Protein AF-A0A3A5HP60-F1 (afdb_monomer_lite)

Structure (mmCIF, N/CA/C/O backbone):
data_AF-A0A3A5HP60-F1
#
_entry.id   AF-A0A3A5HP60-F1
#
loop_
_atom_site.group_PDB
_atom_site.id
_atom_site.type_symbol
_atom_site.label_atom_id
_atom_site.label_alt_id
_atom_site.label_comp_id
_atom_site.label_asym_id
_atom_site.label_entity_id
_atom_site.label_seq_id
_atom_site.pdbx_PDB_ins_code
_atom_site.Cartn_x
_atom_site.Cartn_y
_atom_site.Cartn_z
_atom_site.occupancy
_atom_site.B_iso_or_equiv
_atom_site.auth_seq_id
_atom_site.auth_comp_id
_atom_site.auth_asym_id
_atom_site.auth_atom_id
_atom_site.pdbx_PDB_model_num
ATOM 1 N N . MET A 1 1 ? 17.071 -1.864 -2.282 1.00 62.12 1 MET A N 1
ATOM 2 C CA . MET A 1 1 ? 15.992 -2.727 -1.773 1.00 62.12 1 MET A CA 1
ATOM 3 C C . MET A 1 1 ? 15.899 -3.919 -2.711 1.00 62.12 1 MET A C 1
ATOM 5 O O . MET A 1 1 ? 15.810 -3.713 -3.916 1.00 62.12 1 MET A O 1
ATOM 9 N N . THR A 1 2 ? 16.054 -5.132 -2.198 1.00 77.38 2 THR A N 1
ATOM 10 C CA . THR A 1 2 ? 15.990 -6.383 -2.965 1.00 77.38 2 THR A CA 1
ATOM 11 C C . THR A 1 2 ? 14.534 -6.797 -3.209 1.00 77.38 2 THR A C 1
ATOM 13 O O . THR A 1 2 ? 13.620 -6.335 -2.525 1.00 77.38 2 THR A O 1
ATOM 16 N N . GLN A 1 3 ? 14.305 -7.701 -4.164 1.00 73.12 3 GLN A N 1
ATOM 17 C CA . GLN A 1 3 ? 12.968 -8.225 -4.474 1.00 73.12 3 GLN A CA 1
ATOM 18 C C . GLN A 1 3 ? 12.297 -8.903 -3.261 1.00 73.12 3 GLN A C 1
ATOM 20 O O . GLN A 1 3 ? 11.083 -8.815 -3.088 1.00 73.12 3 GLN A O 1
ATOM 25 N N . GLN A 1 4 ? 13.083 -9.553 -2.395 1.00 79.25 4 GLN A N 1
ATOM 26 C CA . GLN A 1 4 ? 12.585 -10.188 -1.169 1.00 79.25 4 GLN A CA 1
ATOM 27 C C . GLN A 1 4 ? 12.172 -9.163 -0.108 1.00 79.25 4 GLN A C 1
ATOM 29 O O . GLN A 1 4 ? 11.138 -9.342 0.532 1.00 79.25 4 GLN A O 1
ATOM 34 N N . GLU A 1 5 ? 12.935 -8.079 0.052 1.00 78.75 5 GLU A N 1
ATOM 35 C CA . GLU A 1 5 ? 12.575 -6.980 0.960 1.00 78.75 5 GLU A CA 1
ATOM 36 C C . GLU A 1 5 ? 11.261 -6.319 0.526 1.00 78.75 5 GLU A C 1
ATOM 38 O O . GLU A 1 5 ? 10.383 -6.094 1.356 1.00 78.75 5 GLU A O 1
ATOM 43 N N . GLN A 1 6 ? 11.081 -6.100 -0.782 1.00 73.69 6 GLN A N 1
ATOM 44 C CA . GLN A 1 6 ? 9.833 -5.568 -1.340 1.00 73.69 6 GLN A CA 1
ATOM 45 C C . GLN A 1 6 ? 8.641 -6.498 -1.086 1.00 73.69 6 GLN A C 1
ATOM 47 O O . GLN A 1 6 ? 7.565 -6.032 -0.724 1.00 73.69 6 GLN A O 1
ATOM 52 N N . LEU A 1 7 ? 8.823 -7.814 -1.241 1.00 82.19 7 LEU A N 1
ATOM 53 C CA . LEU A 1 7 ? 7.764 -8.794 -0.993 1.00 82.19 7 LEU A CA 1
ATOM 54 C C . LEU A 1 7 ? 7.331 -8.812 0.483 1.00 82.19 7 LEU A C 1
ATOM 56 O O . LEU A 1 7 ? 6.139 -8.897 0.775 1.00 82.19 7 LEU A O 1
ATOM 60 N N . GLN A 1 8 ? 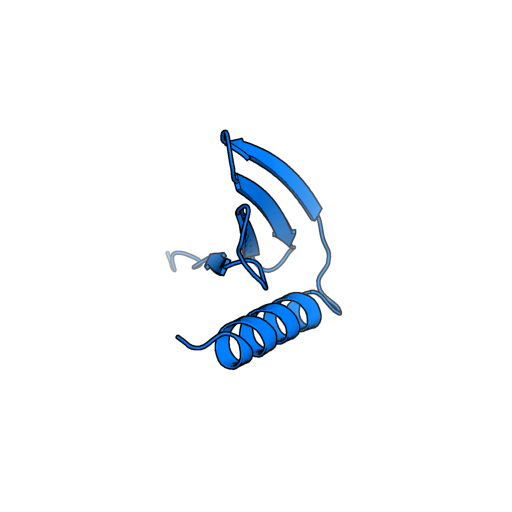8.286 -8.726 1.412 1.00 85.19 8 GLN A N 1
ATOM 61 C CA . GLN A 1 8 ? 7.992 -8.710 2.849 1.00 85.19 8 GLN A CA 1
ATOM 62 C C . GLN A 1 8 ? 7.257 -7.436 3.266 1.00 85.19 8 GLN A C 1
ATOM 64 O O . GLN A 1 8 ? 6.278 -7.517 4.006 1.00 85.19 8 GLN A O 1
ATOM 69 N N . ASP A 1 9 ? 7.676 -6.277 2.761 1.00 81.06 9 ASP A N 1
ATOM 70 C CA . ASP A 1 9 ? 7.037 -4.997 3.083 1.00 81.06 9 ASP A CA 1
ATOM 71 C C . ASP A 1 9 ? 5.600 -4.919 2.534 1.00 81.06 9 ASP A C 1
ATOM 73 O O . ASP A 1 9 ? 4.650 -4.528 3.217 1.00 81.06 9 ASP A O 1
ATOM 77 N N . CYS A 1 10 ? 5.426 -5.421 1.314 1.00 82.38 10 CYS A N 1
ATOM 78 C CA . CYS A 1 10 ? 4.146 -5.598 0.643 1.00 82.38 10 CYS A CA 1
ATOM 79 C C . CYS A 1 10 ? 3.208 -6.535 1.426 1.00 82.38 10 CYS A C 1
ATOM 81 O O . CYS A 1 10 ? 2.065 -6.170 1.715 1.00 82.38 10 CYS A O 1
ATOM 83 N N . LYS A 1 11 ? 3.702 -7.709 1.849 1.00 86.69 11 LYS A N 1
ATOM 84 C CA . LYS A 1 11 ? 2.939 -8.655 2.675 1.00 86.69 11 LYS A CA 1
ATOM 85 C C . LYS A 1 11 ? 2.540 -8.031 4.012 1.00 86.69 11 LYS A C 1
ATOM 87 O O . LYS A 1 11 ? 1.363 -8.062 4.360 1.00 86.69 11 LYS A O 1
ATOM 92 N N . LYS A 1 12 ? 3.493 -7.428 4.724 1.00 87.31 12 LYS A N 1
ATOM 93 C CA . LYS A 1 12 ? 3.258 -6.796 6.026 1.00 87.31 12 LYS A CA 1
ATOM 94 C C . LYS A 1 12 ? 2.205 -5.692 5.936 1.00 87.31 12 LYS A C 1
ATOM 96 O O . LYS A 1 12 ? 1.317 -5.617 6.774 1.00 87.31 12 LYS A O 1
ATOM 101 N N . THR A 1 13 ? 2.256 -4.876 4.888 1.00 82.44 13 THR A N 1
ATOM 102 C CA . THR A 1 13 ? 1.258 -3.823 4.654 1.00 82.44 13 THR A CA 1
ATOM 103 C C . THR A 1 13 ? -0.144 -4.391 4.450 1.00 82.44 13 THR A C 1
ATOM 105 O O . THR A 1 13 ? -1.114 -3.854 4.984 1.00 82.44 13 THR A O 1
ATOM 108 N N . LEU A 1 14 ? -0.273 -5.468 3.673 1.00 84.50 14 LEU A N 1
ATOM 109 C CA . LEU A 1 14 ? -1.568 -6.116 3.469 1.00 84.50 14 LEU A CA 1
ATOM 110 C C . LEU A 1 14 ? -2.073 -6.770 4.761 1.00 84.50 14 LEU A C 1
ATOM 112 O O . LEU A 1 14 ? -3.261 -6.688 5.061 1.00 84.50 14 LEU A O 1
ATOM 116 N N . GLU A 1 15 ? -1.183 -7.355 5.562 1.00 89.00 15 GLU A N 1
ATOM 117 C CA . GLU A 1 15 ? -1.522 -7.868 6.894 1.00 89.00 15 GLU A CA 1
ATOM 118 C C . GLU A 1 15 ? -1.972 -6.749 7.841 1.00 89.00 15 GLU A C 1
ATOM 120 O O . GLU A 1 15 ? -2.901 -6.944 8.617 1.00 89.00 15 GLU A O 1
ATOM 125 N N . GLU A 1 16 ? -1.406 -5.546 7.735 1.00 84.50 16 GLU A N 1
ATOM 126 C CA . GLU A 1 16 ? -1.850 -4.387 8.513 1.00 84.50 16 GLU A CA 1
ATOM 127 C C . GLU A 1 16 ? -3.268 -3.916 8.164 1.00 84.50 16 GLU A C 1
ATOM 129 O O . GLU A 1 16 ? -3.836 -3.131 8.923 1.00 84.50 16 GLU A O 1
ATOM 134 N N . LEU A 1 17 ? -3.849 -4.341 7.038 1.00 84.38 17 LEU A N 1
ATOM 135 C CA . LEU A 1 17 ? -5.267 -4.105 6.746 1.00 84.38 17 LEU A CA 1
ATOM 136 C C . LEU A 1 17 ? -6.182 -5.062 7.518 1.00 84.38 17 LEU A C 1
ATOM 138 O O . LEU A 1 17 ? -7.358 -4.752 7.710 1.00 84.38 17 LEU A O 1
ATOM 142 N N . VAL A 1 18 ? -5.670 -6.208 7.976 1.00 87.38 18 VAL A N 1
ATOM 143 C CA . VAL A 1 18 ? -6.456 -7.186 8.733 1.00 87.38 18 VAL A CA 1
ATOM 144 C C . VAL A 1 18 ? -6.901 -6.552 10.050 1.00 87.38 18 VAL A C 1
ATOM 146 O O . VAL A 1 18 ? -6.097 -6.087 10.852 1.00 87.38 18 VAL A O 1
ATOM 149 N N . GLY A 1 19 ? -8.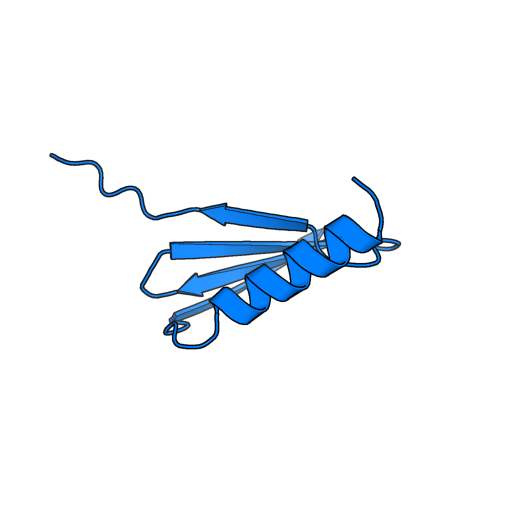217 -6.510 10.259 1.00 86.31 19 GLY A N 1
ATOM 150 C CA . GLY A 1 19 ? -8.828 -5.880 11.431 1.00 86.31 19 GLY A CA 1
ATOM 151 C C . GLY A 1 19 ? -9.043 -4.365 11.318 1.00 86.31 19 GLY A C 1
ATOM 152 O O . GLY A 1 19 ? -9.707 -3.804 12.189 1.00 86.31 19 GLY A O 1
ATOM 153 N N . LYS A 1 20 ? -8.562 -3.700 10.256 1.00 88.06 20 LYS A N 1
ATOM 154 C CA . LYS A 1 20 ? -8.907 -2.296 9.968 1.00 88.06 20 LYS A CA 1
ATOM 155 C C . LYS A 1 20 ? -10.226 -2.206 9.207 1.00 88.06 20 LYS A C 1
ATOM 157 O O . LYS A 1 20 ? -10.555 -3.064 8.386 1.00 88.06 20 LYS A O 1
ATOM 162 N N . ASN A 1 21 ? -10.981 -1.135 9.442 1.00 91.25 21 ASN A N 1
ATOM 163 C CA . ASN A 1 21 ? -12.228 -0.898 8.725 1.00 91.25 21 ASN A CA 1
ATOM 164 C C . ASN A 1 21 ? -11.936 -0.083 7.458 1.00 91.25 21 ASN A C 1
ATOM 166 O O . ASN A 1 21 ? -11.687 1.123 7.530 1.00 91.25 21 ASN A O 1
ATOM 170 N N . VAL A 1 22 ? -11.956 -0.741 6.296 1.00 91.56 22 VAL A N 1
ATOM 171 C CA . VAL A 1 22 ? -11.810 -0.066 4.999 1.00 91.56 22 VAL A CA 1
ATOM 172 C C . VAL A 1 22 ? -13.064 0.764 4.724 1.00 91.56 22 VAL A C 1
ATOM 174 O O . VAL A 1 22 ? -14.168 0.233 4.629 1.00 91.56 22 VAL A O 1
ATOM 177 N N . LYS A 1 23 ? -12.885 2.081 4.607 1.00 93.94 23 LYS A N 1
ATOM 178 C CA . LYS A 1 23 ? -13.952 3.059 4.363 1.00 93.94 23 LYS A CA 1
ATOM 179 C C . LYS A 1 23 ? -14.138 3.372 2.888 1.00 93.94 23 LYS A C 1
ATOM 181 O O . LYS A 1 23 ? -15.264 3.591 2.460 1.00 93.94 23 LYS A O 1
ATOM 186 N N . ASN A 1 24 ? -13.041 3.440 2.140 1.00 93.69 24 ASN A N 1
ATOM 187 C CA . ASN A 1 24 ? -13.058 3.750 0.716 1.00 93.69 24 ASN A CA 1
ATOM 188 C C . ASN A 1 24 ? -11.828 3.155 0.021 1.00 93.69 24 ASN A C 1
ATOM 190 O O . ASN A 1 24 ? -10.771 3.015 0.644 1.00 93.69 24 ASN A O 1
ATOM 194 N N . VAL A 1 25 ? -11.962 2.853 -1.268 1.00 92.56 25 VAL A N 1
ATOM 195 C CA . VAL A 1 25 ? -10.853 2.452 -2.135 1.00 92.56 25 VAL A CA 1
ATOM 196 C C . VAL A 1 25 ? -10.925 3.265 -3.423 1.00 92.56 25 VAL A C 1
ATOM 198 O O . VAL A 1 25 ? -11.945 3.247 -4.106 1.00 92.56 25 VAL A O 1
ATOM 201 N N . GLU A 1 26 ? -9.845 3.969 -3.755 1.00 94.25 26 GLU A N 1
ATOM 202 C CA . GLU A 1 26 ? -9.726 4.748 -4.993 1.00 94.25 26 GLU A CA 1
ATOM 203 C C . GLU A 1 26 ? -8.614 4.171 -5.866 1.00 94.25 26 GLU A C 1
ATOM 205 O O . GLU A 1 26 ? -7.615 3.649 -5.360 1.00 94.25 26 GLU A O 1
ATOM 210 N N . PHE A 1 27 ? -8.782 4.294 -7.179 1.00 91.06 27 PHE A N 1
ATOM 211 C CA . PHE A 1 27 ? -7.840 3.793 -8.170 1.00 91.06 27 PHE A CA 1
ATOM 212 C C . PHE A 1 27 ? -7.445 4.921 -9.115 1.00 91.06 27 PHE A C 1
ATOM 214 O O . PHE A 1 27 ? -8.305 5.608 -9.663 1.00 91.06 27 PHE A O 1
ATOM 221 N N . GLU A 1 28 ? -6.145 5.084 -9.322 1.00 92.38 28 GLU A N 1
ATOM 222 C CA . GLU A 1 28 ? -5.583 5.988 -10.320 1.00 92.38 28 GLU A CA 1
ATOM 223 C C . GLU A 1 28 ? -4.649 5.189 -11.227 1.00 92.38 28 GLU A C 1
ATOM 225 O O . GLU A 1 28 ? -3.740 4.508 -10.754 1.00 92.38 28 GLU A O 1
ATOM 230 N N . SER A 1 29 ? -4.867 5.255 -12.537 1.00 89.69 29 SER A N 1
ATOM 231 C CA . SER A 1 29 ? -3.962 4.671 -13.525 1.00 89.69 29 SER A CA 1
ATOM 232 C C . SER A 1 29 ? -3.108 5.760 -14.169 1.00 89.69 29 SER A C 1
ATOM 234 O O . SER A 1 29 ? -3.634 6.739 -14.691 1.00 89.69 29 SER A O 1
ATOM 236 N N . SER A 1 30 ? -1.801 5.543 -14.185 1.00 81.25 30 SER A N 1
ATOM 237 C CA . SER A 1 30 ? -0.814 6.211 -15.032 1.00 81.25 30 SER A CA 1
ATOM 238 C C . SER A 1 30 ? -0.262 5.173 -16.020 1.00 81.25 30 SER A C 1
ATOM 240 O O . SER A 1 30 ? -0.349 3.982 -15.737 1.00 81.25 30 SER A O 1
ATOM 242 N N . GLU A 1 31 ? 0.258 5.593 -17.175 1.00 83.31 31 GLU A N 1
ATOM 243 C CA . GLU A 1 31 ? 0.553 4.748 -18.355 1.00 83.31 31 GLU A CA 1
ATOM 244 C C . GLU A 1 31 ? 0.997 3.306 -18.036 1.00 83.31 31 GLU A C 1
ATOM 246 O O . GLU A 1 31 ? 0.329 2.356 -18.441 1.00 83.31 31 GLU A O 1
ATOM 251 N N . ASP A 1 32 ? 2.057 3.142 -17.240 1.00 86.62 32 ASP A N 1
ATOM 252 C CA . ASP A 1 32 ? 2.611 1.833 -16.863 1.00 86.62 32 ASP A CA 1
ATOM 253 C C . ASP A 1 32 ? 2.415 1.467 -15.381 1.00 86.62 32 ASP A C 1
ATOM 255 O O . ASP A 1 32 ? 2.949 0.454 -14.912 1.00 86.62 32 ASP A O 1
ATOM 259 N N . CYS A 1 33 ? 1.673 2.284 -14.628 1.00 89.44 33 CYS A N 1
ATOM 260 C CA . CYS A 1 33 ? 1.546 2.149 -13.182 1.00 89.44 33 CYS A CA 1
ATOM 261 C C . CYS A 1 33 ? 0.137 2.422 -12.658 1.00 89.44 33 CYS A C 1
ATOM 263 O O . CYS A 1 33 ? -0.494 3.414 -13.000 1.00 89.44 33 CYS A O 1
ATOM 265 N N . TRP A 1 34 ? -0.337 1.609 -11.724 1.00 88.94 34 TRP A N 1
ATOM 266 C CA . TRP A 1 34 ? -1.595 1.819 -11.018 1.00 88.94 34 TRP A CA 1
ATOM 267 C C . TRP A 1 34 ? -1.331 2.165 -9.561 1.00 88.94 34 TRP A C 1
ATOM 269 O O . TRP A 1 34 ? -0.513 1.533 -8.897 1.00 88.94 34 TRP A O 1
ATOM 279 N N . ARG A 1 35 ? -2.047 3.153 -9.042 1.00 92.06 35 ARG A N 1
ATOM 280 C CA . ARG A 1 35 ? -2.071 3.491 -7.625 1.00 92.06 35 ARG A CA 1
ATOM 281 C C . ARG A 1 35 ? -3.412 3.117 -7.034 1.00 92.06 35 ARG A C 1
ATOM 283 O O . ARG A 1 35 ? -4.459 3.518 -7.535 1.00 92.06 35 ARG A O 1
ATOM 290 N N . ILE A 1 36 ? -3.355 2.365 -5.946 1.00 91.38 36 ILE A N 1
ATOM 291 C CA . ILE A 1 36 ? -4.503 2.011 -5.124 1.00 91.38 36 ILE A CA 1
ATOM 292 C C . ILE A 1 36 ? -4.409 2.815 -3.837 1.00 91.38 36 ILE A C 1
ATOM 294 O O . ILE A 1 36 ? -3.408 2.755 -3.122 1.00 91.38 36 ILE A O 1
ATOM 298 N N . TYR A 1 37 ? -5.461 3.555 -3.532 1.00 92.50 37 TYR A N 1
ATOM 299 C CA . TYR A 1 37 ? -5.590 4.326 -2.310 1.00 92.50 37 TYR A CA 1
ATOM 300 C C . TYR A 1 37 ? -6.616 3.654 -1.407 1.00 92.50 37 TYR A C 1
ATOM 302 O O . TYR A 1 37 ? -7.812 3.695 -1.679 1.00 92.50 37 TYR A O 1
ATOM 310 N N . ILE A 1 38 ? -6.158 3.053 -0.315 1.00 91.81 38 ILE A N 1
ATOM 311 C CA . ILE A 1 38 ? -7.009 2.373 0.658 1.00 91.81 38 ILE A CA 1
ATOM 312 C C . ILE A 1 38 ? -7.185 3.298 1.857 1.00 91.81 38 ILE A C 1
ATOM 314 O O . ILE A 1 38 ? -6.252 3.550 2.624 1.00 91.81 38 ILE A O 1
ATOM 318 N N . HIS A 1 39 ? -8.393 3.825 2.011 1.00 92.00 39 HIS A N 1
ATOM 319 C CA . HIS A 1 39 ? -8.767 4.659 3.142 1.00 92.00 39 HIS A CA 1
ATOM 320 C C . HIS A 1 39 ? -9.345 3.774 4.241 1.00 92.00 39 HIS A C 1
ATOM 322 O O . HIS A 1 39 ? -10.357 3.102 4.050 1.00 92.00 39 HIS A O 1
ATOM 328 N N . THR A 1 40 ? -8.708 3.799 5.402 1.00 91.31 40 THR A N 1
ATOM 329 C CA . THR A 1 40 ? -9.147 3.102 6.611 1.00 91.31 40 THR A CA 1
ATOM 330 C C . THR A 1 40 ? -9.560 4.114 7.673 1.00 91.31 40 THR A C 1
ATOM 332 O O . THR A 1 40 ? -9.239 5.301 7.584 1.00 91.31 40 THR A O 1
ATOM 335 N N . ASP A 1 41 ? -10.238 3.643 8.710 1.00 89.69 41 ASP A N 1
ATOM 336 C CA . ASP A 1 41 ? -10.535 4.413 9.919 1.00 89.69 41 ASP A CA 1
ATOM 337 C C . ASP A 1 41 ? -9.282 4.936 10.650 1.00 89.69 41 ASP A C 1
ATOM 339 O O . ASP A 1 41 ? -9.370 5.909 11.396 1.00 89.69 41 ASP A O 1
ATOM 343 N N . GLN A 1 42 ? -8.111 4.342 10.403 1.00 86.38 42 GLN A N 1
ATOM 344 C CA . GLN A 1 42 ? -6.846 4.698 11.057 1.00 86.38 42 GLN A CA 1
ATOM 345 C C . GLN A 1 42 ? -5.885 5.504 10.167 1.00 86.38 42 GLN A C 1
ATOM 347 O O . GLN A 1 42 ? -4.860 6.004 10.638 1.00 86.38 42 GLN A O 1
ATOM 352 N N . GLY A 1 43 ? -6.186 5.653 8.877 1.00 87.12 43 GLY A N 1
ATOM 353 C CA . GLY A 1 43 ? -5.322 6.364 7.941 1.00 87.12 43 GLY A CA 1
ATOM 354 C C . GLY A 1 43 ? -5.453 5.899 6.503 1.00 87.12 43 GLY A C 1
ATOM 355 O O . GLY A 1 43 ? -6.386 5.181 6.145 1.00 87.12 43 GLY A O 1
ATOM 356 N N . LYS A 1 44 ? -4.508 6.329 5.667 1.00 89.56 44 LYS A N 1
ATOM 357 C CA . LYS A 1 44 ? -4.492 6.033 4.234 1.00 89.56 44 LYS A CA 1
ATOM 358 C C . LYS A 1 44 ? -3.258 5.205 3.888 1.00 89.56 44 LYS A C 1
ATOM 360 O O . LYS A 1 44 ? -2.136 5.607 4.198 1.00 89.56 44 LYS A O 1
ATOM 365 N N . ILE A 1 45 ? -3.486 4.080 3.224 1.00 89.19 45 ILE A N 1
ATOM 366 C CA . ILE A 1 45 ? -2.446 3.249 2.618 1.00 89.19 45 ILE A CA 1
ATOM 367 C C . ILE A 1 45 ? -2.468 3.514 1.116 1.00 89.19 45 ILE A C 1
ATOM 369 O O . ILE A 1 45 ? -3.535 3.555 0.503 1.00 89.19 45 ILE A O 1
ATOM 373 N N . VAL A 1 46 ? -1.297 3.737 0.528 1.00 89.69 46 VAL A N 1
ATOM 374 C CA . VAL A 1 46 ? -1.143 3.905 -0.917 1.00 89.69 46 VAL A CA 1
ATOM 375 C C . VAL A 1 46 ? -0.265 2.785 -1.436 1.00 89.69 46 VAL A C 1
ATOM 377 O O . VAL A 1 46 ? 0.843 2.598 -0.945 1.00 89.69 46 VAL A O 1
ATOM 380 N N . MET A 1 47 ? -0.751 2.050 -2.426 1.00 89.50 47 MET A N 1
ATOM 381 C CA . MET A 1 47 ? -0.010 0.973 -3.070 1.00 89.50 47 MET A CA 1
ATOM 382 C C . MET A 1 47 ? 0.196 1.328 -4.538 1.00 89.50 47 MET A C 1
ATOM 384 O O . MET A 1 47 ? -0.775 1.485 -5.272 1.00 89.50 47 MET A O 1
ATOM 388 N N . SER A 1 48 ? 1.449 1.468 -4.960 1.00 89.88 48 SER A N 1
ATOM 389 C CA . SER A 1 48 ? 1.816 1.737 -6.352 1.00 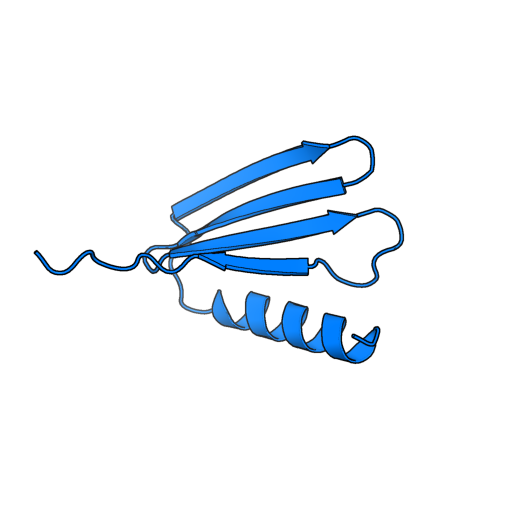89.88 48 SER A CA 1
ATOM 390 C C . SER A 1 48 ? 2.309 0.457 -7.011 1.00 89.88 48 SER A C 1
ATOM 392 O O . SER A 1 48 ? 3.307 -0.112 -6.581 1.00 89.88 48 SER A O 1
ATOM 394 N N . PHE A 1 49 ? 1.634 0.020 -8.063 1.00 88.62 49 PHE A N 1
ATOM 395 C CA . PHE A 1 49 ? 1.981 -1.122 -8.897 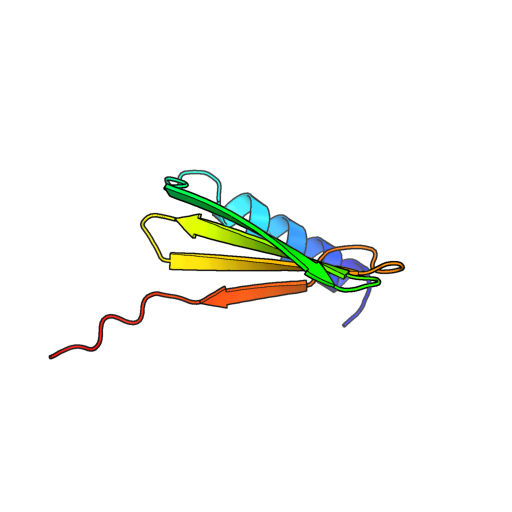1.00 88.62 49 PHE A CA 1
ATOM 396 C C . PHE A 1 49 ? 2.501 -0.590 -10.222 1.00 88.62 49 PHE A C 1
ATOM 398 O O . PHE A 1 49 ? 1.808 0.194 -10.848 1.00 88.62 49 PHE A O 1
ATOM 405 N N . CYS A 1 50 ? 3.670 -1.021 -10.677 1.00 89.06 50 CYS A N 1
ATOM 406 C CA . CYS A 1 50 ? 4.163 -0.687 -12.010 1.00 89.06 50 CYS A CA 1
ATOM 407 C C . CYS A 1 50 ? 4.514 -1.955 -12.775 1.00 89.06 50 CYS A C 1
ATOM 409 O O . CYS A 1 50 ? 4.876 -2.979 -12.184 1.00 89.06 50 CYS A O 1
ATOM 411 N N . LYS A 1 51 ? 4.445 -1.885 -14.101 1.00 84.31 51 LYS A N 1
ATOM 412 C CA . LYS A 1 51 ? 4.886 -2.970 -14.974 1.00 84.31 51 LYS A CA 1
ATOM 413 C C . LYS A 1 51 ? 6.349 -3.328 -14.675 1.00 84.31 51 LYS A C 1
ATOM 415 O O . LYS A 1 51 ? 7.226 -2.471 -14.675 1.00 84.31 51 LYS A O 1
ATOM 420 N N . GLY A 1 52 ? 6.605 -4.608 -14.408 1.00 81.44 52 GLY A N 1
ATOM 421 C CA . GLY A 1 52 ? 7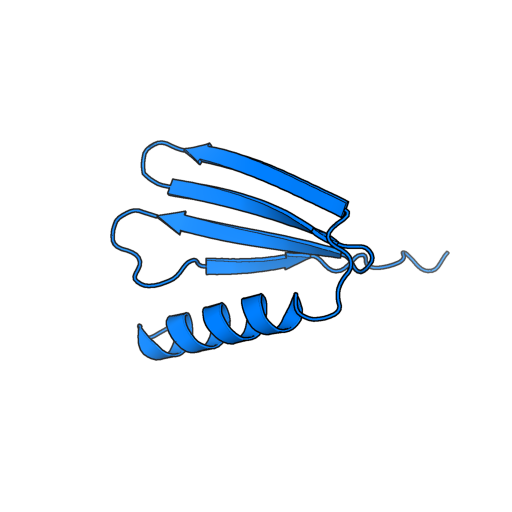.940 -5.121 -14.080 1.00 81.44 52 GLY A CA 1
ATOM 422 C C . GLY A 1 52 ? 8.300 -5.101 -12.590 1.00 81.44 52 GLY A C 1
ATOM 423 O O . GLY A 1 52 ? 9.355 -5.617 -12.226 1.00 81.44 52 GLY A O 1
ATOM 424 N N . TRP A 1 53 ? 7.444 -4.565 -1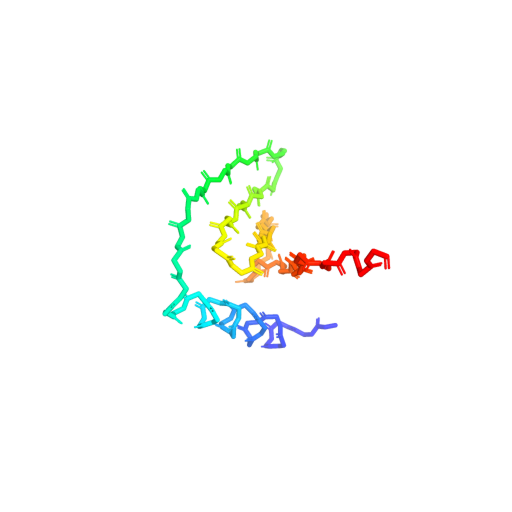1.713 1.00 84.00 53 TRP A N 1
ATOM 425 C CA . TRP A 1 53 ? 7.630 -4.699 -10.266 1.00 84.00 53 TRP A CA 1
ATOM 426 C C . TRP A 1 53 ? 7.078 -6.035 -9.770 1.00 84.00 53 TRP A C 1
ATOM 428 O O . TRP A 1 53 ? 5.984 -6.448 -10.146 1.00 84.00 53 TRP A O 1
ATOM 438 N N . ALA A 1 54 ? 7.832 -6.703 -8.898 1.00 76.69 54 ALA A N 1
ATOM 439 C CA . ALA A 1 54 ? 7.414 -7.970 -8.300 1.00 76.69 54 ALA A CA 1
ATOM 440 C C . ALA A 1 54 ? 6.381 -7.789 -7.174 1.00 76.69 54 ALA A C 1
ATOM 442 O O . ALA A 1 54 ? 5.540 -8.659 -6.972 1.00 76.69 54 ALA A O 1
ATOM 443 N N . CYS A 1 55 ? 6.441 -6.663 -6.457 1.00 79.69 55 CYS A N 1
ATOM 444 C CA . CYS A 1 55 ? 5.415 -6.225 -5.512 1.00 79.69 55 CYS A CA 1
ATOM 445 C C . CYS A 1 55 ? 5.226 -4.708 -5.626 1.00 79.69 55 CYS A C 1
ATOM 447 O O . CYS A 1 55 ? 6.168 -4.000 -5.998 1.00 79.69 55 CYS A O 1
ATOM 449 N N . PRO A 1 56 ? 4.031 -4.199 -5.297 1.00 81.62 56 PRO A N 1
ATOM 450 C CA . PRO A 1 56 ? 3.782 -2.776 -5.168 1.00 81.62 56 PRO A CA 1
ATOM 451 C C . PRO A 1 56 ? 4.684 -2.119 -4.126 1.00 81.62 56 PRO A C 1
ATOM 453 O O . PRO A 1 56 ? 4.975 -2.695 -3.078 1.00 81.62 56 PRO A O 1
ATOM 456 N N . VAL A 1 57 ? 5.051 -0.868 -4.389 1.00 83.31 57 VAL A N 1
ATOM 457 C CA . VAL A 1 57 ? 5.635 0.012 -3.374 1.00 83.31 57 VAL A CA 1
ATOM 458 C C . VAL A 1 57 ? 4.513 0.565 -2.510 1.00 83.31 57 VAL A C 1
ATOM 460 O O . VAL A 1 57 ? 3.491 1.026 -3.027 1.00 83.31 57 VAL A O 1
ATOM 463 N N . VAL A 1 58 ? 4.718 0.529 -1.198 1.00 81.44 58 VAL A N 1
ATOM 464 C CA . VAL A 1 58 ? 3.739 0.981 -0.215 1.00 81.44 58 VAL A CA 1
ATOM 465 C C . VAL A 1 58 ? 4.166 2.312 0.392 1.00 81.44 58 VAL A C 1
ATOM 467 O O . VAL A 1 58 ? 5.288 2.462 0.867 1.00 81.44 58 VAL A O 1
ATOM 470 N N . GLU A 1 59 ? 3.236 3.263 0.456 1.00 80.69 59 GLU A N 1
ATOM 471 C CA . GLU A 1 59 ? 3.354 4.458 1.288 1.00 80.69 59 GLU A CA 1
ATOM 472 C C . GLU A 1 59 ? 2.275 4.472 2.374 1.00 80.69 59 GLU A C 1
ATOM 474 O O . GLU A 1 59 ? 1.074 4.363 2.103 1.00 80.69 59 GLU A O 1
ATOM 479 N N . HIS A 1 60 ? 2.706 4.698 3.614 1.00 77.19 60 HIS A N 1
ATOM 480 C CA . HIS A 1 60 ? 1.821 4.862 4.764 1.00 77.19 60 HIS A CA 1
ATOM 481 C C . HIS A 1 60 ? 1.635 6.341 5.080 1.00 77.19 60 HIS A C 1
ATOM 483 O O . HIS A 1 60 ? 2.589 7.045 5.419 1.00 77.19 60 HIS A O 1
ATOM 489 N N . ARG A 1 61 ? 0.393 6.828 5.014 1.00 73.94 61 ARG A N 1
ATOM 490 C CA . ARG A 1 61 ? 0.039 8.178 5.465 1.00 73.94 61 ARG A CA 1
ATOM 491 C C . ARG A 1 61 ? -0.850 8.076 6.692 1.00 73.94 61 ARG A C 1
ATOM 493 O O . ARG A 1 61 ? -2.075 7.970 6.601 1.00 73.94 61 ARG A O 1
ATOM 500 N N . SER A 1 62 ? -0.209 8.115 7.857 1.00 72.00 62 SER A N 1
ATOM 501 C CA . SER A 1 62 ? -0.904 8.223 9.136 1.00 72.00 62 SER A CA 1
ATOM 502 C C . SER A 1 62 ? -1.651 9.553 9.199 1.00 72.00 62 SER A C 1
ATOM 504 O O . SER A 1 62 ? -1.105 10.603 8.841 1.00 72.00 62 SER A O 1
ATOM 506 N N . LEU A 1 63 ? -2.877 9.531 9.719 1.00 63.53 63 LEU A N 1
ATOM 507 C CA . LEU A 1 63 ? -3.560 10.748 10.137 1.00 63.53 63 LEU A CA 1
ATOM 508 C C . LEU A 1 63 ? -2.814 11.282 11.364 1.00 63.53 63 LEU A C 1
ATOM 510 O O . LEU A 1 63 ? -3.155 10.960 12.497 1.00 63.53 63 LEU A O 1
ATOM 514 N N . LYS A 1 64 ? -1.749 12.069 11.165 1.00 48.31 64 LYS A N 1
ATOM 515 C CA . LYS A 1 64 ? -1.200 12.870 12.260 1.00 48.31 64 LYS A CA 1
ATOM 516 C C . LYS A 1 64 ? -2.321 13.812 12.688 1.00 48.31 64 LYS A C 1
ATOM 518 O O . LYS A 1 64 ? -2.565 14.820 12.025 1.00 48.31 64 LYS A O 1
ATOM 523 N N . THR A 1 65 ? -3.008 13.489 13.782 1.00 47.09 65 THR A N 1
ATOM 524 C CA . THR A 1 65 ? -3.773 14.471 14.544 1.00 47.09 65 THR A CA 1
ATOM 525 C C . THR A 1 65 ? -2.814 15.616 14.829 1.00 47.09 65 THR A C 1
ATOM 527 O O . THR A 1 65 ? -1.893 15.464 15.634 1.00 47.09 65 THR A O 1
ATOM 530 N N . LYS A 1 66 ? -2.982 16.745 14.130 1.00 44.28 66 LYS A N 1
ATOM 531 C CA . LYS A 1 66 ? -2.419 18.017 14.575 1.00 44.28 66 LYS A CA 1
ATOM 532 C C . LYS A 1 66 ? -2.991 18.233 15.971 1.00 44.28 66 LYS A C 1
ATOM 534 O O . LYS A 1 66 ? -4.175 18.523 16.117 1.00 44.28 66 LYS A O 1
ATOM 539 N N . LYS A 1 67 ? -2.174 17.960 16.989 1.00 46.38 67 LYS A N 1
ATOM 540 C CA . LYS A 1 67 ? -2.479 18.321 18.367 1.00 46.38 67 LYS A CA 1
ATOM 541 C C . LYS A 1 67 ? -2.592 19.847 18.359 1.00 46.38 67 LYS A C 1
ATOM 543 O O . LYS A 1 67 ? -1.695 20.515 17.849 1.00 46.38 67 LYS A O 1
ATOM 548 N N . LYS A 1 68 ? -3.779 20.296 18.749 1.00 40.16 68 LYS A N 1
ATOM 549 C CA . LYS A 1 68 ? -4.261 21.675 18.756 1.00 40.16 68 LYS A CA 1
ATOM 550 C C . LYS A 1 68 ? -3.325 22.594 19.532 1.00 40.16 68 LYS A C 1
ATOM 552 O O . LYS A 1 68 ? -2.765 22.105 20.538 1.00 40.16 68 LYS A O 1
#

Foldseek 3Di:
DDLVVQVVVQVVVVVVCVPWAFDDWDWDDDPFKIWIWTQTPFFIKIWIDGPPRPGTDIDTDGPPPPPD

Radius of gyration: 13.13 Å; chains: 1; bounding box: 30×32×37 Å

Sequence (68 aa):
MTQQEQLQDCKKTLEELVGKNVKNVEFESSEDCWRIYIHTDQGKIVMSFCKGWACPVVEHRSLKTKKK

Secondary structure (DSSP, 8-state):
--HHHHHHHHHHHHHTTTT--EEEEEEEEETTEEEEEEEETTEEEEEEEETT-SS-EEEEEE------

pLDDT: mean 82.08, std 12.32, range [40.16, 94.25]